Protein AF-A0A8J3FFC1-F1 (afdb_monomer_lite)

Secondary structure (DSSP, 8-state):
---HHHHHHHHHHHHHHHHHHHHTSGGGSHHHHHHHHHHHHHHHHHHHHHHHHHHHTT-

Radius of gyration: 14.5 Å; chains: 1; bounding box: 30×20×39 Å

Structure (mmCIF, N/CA/C/O backbone):
data_AF-A0A8J3FFC1-F1
#
_entry.id   AF-A0A8J3FFC1-F1
#
loop_
_atom_site.group_PDB
_atom_site.id
_atom_site.type_symbol
_atom_site.label_atom_id
_atom_site.label_alt_id
_atom_site.label_comp_id
_atom_site.label_asym_id
_atom_site.label_entity_id
_atom_site.label_seq_id
_atom_site.pdbx_PDB_ins_code
_atom_site.Cartn_x
_atom_site.Cartn_y
_atom_site.Cartn_z
_atom_site.occupancy
_atom_site.B_iso_or_equiv
_atom_site.auth_seq_id
_atom_site.auth_comp_id
_atom_site.auth_asym_id
_atom_si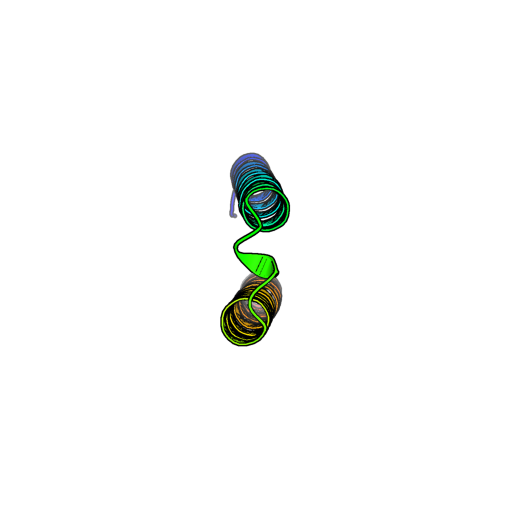te.auth_atom_id
_atom_site.pdbx_PDB_model_num
ATOM 1 N N . MET A 1 1 ? -11.887 4.092 19.038 1.00 44.81 1 MET A N 1
ATOM 2 C CA . MET A 1 1 ? -12.420 4.352 17.679 1.00 44.81 1 MET A CA 1
ATOM 3 C C . MET A 1 1 ? -11.303 4.945 16.839 1.00 44.81 1 MET A C 1
ATOM 5 O O . MET A 1 1 ? -10.728 5.924 17.279 1.00 44.81 1 MET A O 1
ATOM 9 N N . LEU A 1 2 ? -10.943 4.345 15.695 1.00 55.41 2 LEU A N 1
ATOM 10 C CA . LEU A 1 2 ? -10.300 5.152 14.648 1.00 55.41 2 LEU A CA 1
ATOM 11 C C . LEU A 1 2 ? -11.492 5.948 14.131 1.00 55.41 2 LEU A C 1
ATOM 13 O O . LEU A 1 2 ? -12.431 5.312 13.658 1.00 55.41 2 LEU A O 1
ATOM 17 N N . SER A 1 3 ? -11.553 7.255 14.387 1.00 67.06 3 SER A N 1
ATOM 18 C CA . SER A 1 3 ? -12.685 8.071 13.925 1.00 67.06 3 SER A CA 1
ATOM 19 C C . SER A 1 3 ? -12.898 7.780 12.438 1.00 67.06 3 SER A C 1
ATOM 21 O O . SER A 1 3 ? -11.912 7.588 11.733 1.00 67.06 3 SER A O 1
ATOM 23 N N . ASP A 1 4 ? -14.131 7.697 11.948 1.00 70.25 4 ASP A N 1
ATOM 24 C CA . ASP A 1 4 ? -14.455 7.337 10.556 1.00 70.25 4 ASP A CA 1
ATOM 25 C C . ASP A 1 4 ? -13.582 8.077 9.530 1.00 70.25 4 ASP A C 1
ATOM 27 O O . ASP A 1 4 ? -13.138 7.518 8.532 1.00 70.25 4 ASP A O 1
ATOM 31 N N . LYS A 1 5 ? -13.212 9.315 9.865 1.00 75.62 5 LYS A N 1
ATOM 32 C CA . LYS A 1 5 ? -12.284 10.178 9.128 1.00 75.62 5 LYS A CA 1
ATOM 33 C C . LYS A 1 5 ? -10.868 9.591 9.021 1.00 75.62 5 LYS A C 1
ATOM 35 O O . LYS A 1 5 ? -10.260 9.625 7.962 1.00 75.62 5 LYS A O 1
ATOM 40 N N . GLN A 1 6 ? -10.353 9.027 10.109 1.00 73.62 6 GLN A N 1
ATOM 41 C CA . GLN A 1 6 ? -9.042 8.387 10.208 1.00 73.62 6 GLN A CA 1
ATOM 42 C C . GLN A 1 6 ? -8.981 7.100 9.380 1.00 73.62 6 GLN A C 1
ATOM 44 O O . GLN A 1 6 ? -7.993 6.869 8.694 1.00 73.62 6 GLN A O 1
ATOM 49 N N . SER A 1 7 ? -10.044 6.288 9.400 1.00 76.38 7 SER A N 1
ATOM 50 C CA . SER A 1 7 ? -10.125 5.084 8.562 1.00 76.38 7 SER A CA 1
ATOM 51 C C . SER A 1 7 ? -10.227 5.443 7.077 1.00 76.38 7 SER A C 1
ATOM 53 O O . SER A 1 7 ? -9.605 4.789 6.246 1.00 76.38 7 SER A O 1
ATOM 55 N N . LEU A 1 8 ? -10.959 6.509 6.745 1.00 78.44 8 LEU A N 1
ATOM 56 C CA . LEU A 1 8 ? -11.128 6.997 5.375 1.00 78.44 8 LEU A CA 1
ATOM 57 C C . LEU A 1 8 ? -9.829 7.604 4.820 1.00 78.44 8 LEU A C 1
ATOM 59 O O . LEU A 1 8 ? -9.458 7.317 3.685 1.00 78.44 8 LEU A O 1
ATOM 63 N N . ILE A 1 9 ? -9.083 8.343 5.648 1.00 83.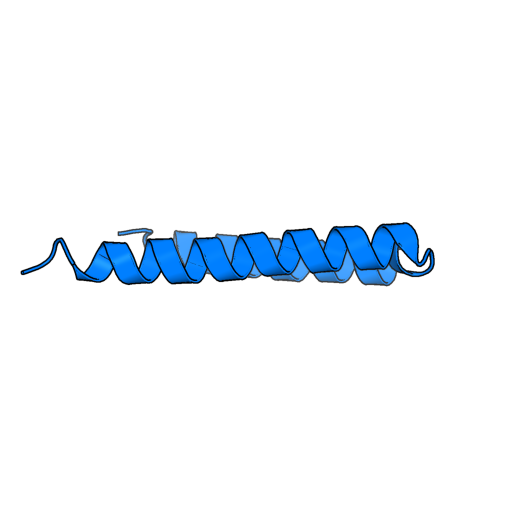50 9 ILE A N 1
ATOM 64 C CA . ILE A 1 9 ? -7.734 8.833 5.324 1.00 83.50 9 ILE A CA 1
ATOM 65 C C . ILE A 1 9 ? -6.763 7.668 5.107 1.00 83.50 9 ILE A C 1
ATOM 67 O O . ILE A 1 9 ? -6.014 7.679 4.135 1.00 83.50 9 ILE A O 1
ATOM 71 N N . LEU A 1 10 ? -6.788 6.646 5.968 1.00 77.69 10 LEU A N 1
ATOM 72 C CA . LEU A 1 10 ? -5.912 5.478 5.834 1.00 77.69 10 LEU A CA 1
ATOM 73 C C . LEU A 1 10 ? -6.212 4.686 4.553 1.00 77.69 10 LEU A C 1
ATOM 75 O O . LEU A 1 10 ? -5.295 4.252 3.862 1.00 77.69 10 LEU A O 1
ATOM 79 N N . CYS A 1 11 ? -7.497 4.541 4.220 1.00 81.06 11 CYS A N 1
ATOM 80 C CA . CYS A 1 11 ? -7.948 3.870 3.004 1.00 81.06 11 CYS A CA 1
ATOM 81 C C . CYS A 1 11 ? -7.548 4.659 1.747 1.00 81.06 11 CYS A C 1
ATOM 83 O O . CYS A 1 11 ? -7.016 4.087 0.798 1.00 81.06 11 CYS A O 1
ATOM 85 N N . GLY A 1 12 ? -7.723 5.985 1.768 1.00 83.94 12 GLY A N 1
ATOM 86 C CA . GLY A 1 12 ? -7.277 6.872 0.694 1.00 83.94 12 GLY A CA 1
ATOM 87 C C . GLY A 1 12 ? -5.760 6.836 0.493 1.00 83.94 12 GLY A C 1
ATOM 88 O O . GLY A 1 12 ? -5.295 6.725 -0.638 1.00 83.94 12 GLY A O 1
ATOM 89 N N . LEU A 1 13 ? -4.983 6.850 1.580 1.00 84.81 13 LEU A N 1
ATOM 90 C CA . LEU A 1 13 ? -3.521 6.781 1.524 1.00 84.81 13 LEU A CA 1
ATOM 91 C C . LEU A 1 13 ? -3.026 5.436 0.971 1.00 84.81 13 LEU A C 1
ATOM 93 O O . LEU A 1 13 ? -2.108 5.414 0.154 1.00 84.81 13 LEU A O 1
ATOM 97 N N . LEU A 1 14 ? -3.655 4.325 1.368 1.00 82.25 14 LEU A N 1
ATOM 98 C CA . LEU A 1 14 ? -3.369 2.999 0.813 1.00 82.25 14 LEU A CA 1
ATOM 99 C C . LEU A 1 14 ? -3.706 2.930 -0.682 1.00 82.25 14 LEU A C 1
ATOM 101 O O . LEU A 1 14 ? -2.890 2.447 -1.465 1.00 82.25 14 LEU A O 1
ATOM 105 N N . GLY A 1 15 ? -4.867 3.453 -1.087 1.00 83.06 15 GLY A N 1
ATOM 106 C CA . GLY A 1 15 ? -5.286 3.493 -2.488 1.00 83.06 15 GLY A CA 1
ATOM 107 C C . GLY A 1 15 ? -4.323 4.293 -3.363 1.00 83.06 15 GLY A C 1
ATOM 108 O O . GLY A 1 15 ? -3.871 3.793 -4.391 1.00 83.06 15 GLY A O 1
ATOM 109 N N . ILE A 1 16 ? -3.942 5.497 -2.925 1.00 86.81 16 ILE A N 1
ATOM 110 C CA . ILE A 1 16 ? -2.989 6.351 -3.647 1.00 86.81 16 ILE A CA 1
ATOM 111 C C . ILE A 1 16 ? -1.597 5.708 -3.679 1.00 86.81 16 ILE A C 1
ATOM 113 O O . ILE A 1 16 ? -0.983 5.653 -4.739 1.00 86.81 16 ILE A O 1
ATOM 117 N N . GLY A 1 17 ? -1.106 5.168 -2.560 1.00 81.62 17 GLY A N 1
ATOM 118 C CA . GLY A 1 17 ? 0.224 4.554 -2.488 1.00 81.62 17 GLY A CA 1
ATOM 119 C C . GLY A 1 17 ? 0.376 3.340 -3.406 1.00 81.62 17 GLY A C 1
ATOM 120 O O . GLY A 1 17 ? 1.377 3.212 -4.114 1.00 81.62 17 GLY A O 1
ATOM 121 N N . ILE A 1 18 ? -0.635 2.472 -3.455 1.00 79.94 18 ILE A N 1
ATOM 122 C CA . ILE A 1 18 ? -0.642 1.297 -4.338 1.00 79.94 18 ILE A CA 1
ATOM 123 C C . ILE A 1 18 ? -0.790 1.725 -5.797 1.00 79.94 18 ILE A C 1
ATOM 125 O O . ILE A 1 18 ? -0.080 1.207 -6.659 1.00 79.94 18 ILE A O 1
ATOM 129 N N . PHE A 1 19 ? -1.654 2.704 -6.075 1.00 82.69 19 PHE A N 1
ATOM 130 C CA . PHE A 1 19 ? -1.853 3.232 -7.421 1.00 82.69 19 PHE A CA 1
ATOM 131 C C . PHE A 1 19 ? -0.576 3.873 -7.975 1.00 82.69 19 PHE A C 1
ATOM 133 O O . PHE A 1 19 ? -0.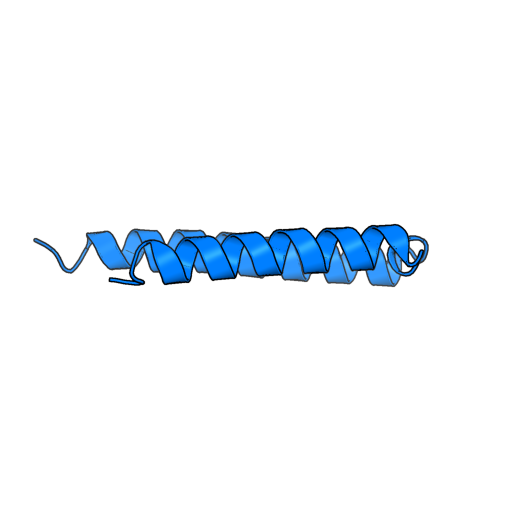130 3.514 -9.062 1.00 82.69 19 PHE A O 1
ATOM 140 N N . SER A 1 20 ? 0.079 4.746 -7.206 1.00 82.62 20 SER A N 1
ATOM 141 C CA . SER A 1 20 ? 1.343 5.371 -7.602 1.00 82.62 20 SER A CA 1
ATOM 142 C C . SER A 1 20 ? 2.460 4.347 -7.798 1.00 82.62 20 SER A C 1
ATOM 144 O O . SER A 1 20 ? 3.220 4.464 -8.754 1.00 82.62 20 SER A O 1
ATOM 146 N N . THR A 1 21 ? 2.534 3.310 -6.958 1.00 76.81 21 THR A N 1
ATOM 147 C CA . THR A 1 21 ? 3.532 2.234 -7.105 1.00 76.81 21 THR A CA 1
ATOM 148 C C . THR A 1 21 ? 3.279 1.376 -8.352 1.00 76.81 21 THR A C 1
ATOM 150 O O . THR A 1 21 ? 4.227 0.923 -8.993 1.00 76.81 21 THR A O 1
ATOM 153 N N . GLY A 1 22 ? 2.011 1.186 -8.733 1.00 72.88 22 GLY A N 1
ATOM 154 C CA . GLY A 1 22 ? 1.623 0.535 -9.986 1.00 72.88 22 GLY A CA 1
ATOM 155 C C . GLY A 1 22 ? 1.948 1.369 -11.230 1.00 72.88 22 GLY A C 1
ATOM 156 O O . GLY A 1 22 ? 2.431 0.820 -12.215 1.00 72.88 22 GLY A O 1
ATOM 157 N N . VAL A 1 23 ? 1.735 2.690 -11.177 1.00 78.81 23 VAL A N 1
ATOM 158 C CA . VAL A 1 23 ? 1.970 3.612 -12.307 1.00 78.81 23 VAL A CA 1
ATOM 159 C C . VAL A 1 23 ? 3.457 3.895 -12.540 1.00 78.81 23 VAL A C 1
ATOM 161 O O . VAL A 1 23 ? 3.873 4.019 -13.687 1.00 78.81 23 VAL A O 1
ATOM 164 N N . LEU A 1 24 ? 4.282 3.953 -11.488 1.00 77.19 24 LEU A N 1
ATOM 165 C CA . LEU A 1 24 ? 5.726 4.211 -11.609 1.00 77.19 24 LEU A CA 1
ATOM 166 C C . LEU A 1 24 ? 6.516 3.072 -12.287 1.00 77.19 24 LEU A C 1
ATOM 168 O O . LEU A 1 24 ? 7.732 3.177 -12.413 1.00 77.19 24 LEU A O 1
ATOM 172 N N . GLY A 1 25 ? 5.874 1.961 -12.670 1.00 70.81 25 GLY A N 1
ATOM 173 C CA . GLY A 1 25 ? 6.551 0.806 -13.275 1.00 70.81 25 GLY A CA 1
ATOM 174 C C . GLY A 1 25 ? 7.465 0.043 -12.308 1.00 70.81 25 GLY A C 1
ATOM 175 O O . GLY A 1 25 ? 8.050 -0.968 -12.670 1.00 70.81 25 GLY A O 1
ATOM 176 N N . VAL A 1 26 ? 7.540 0.459 -11.039 1.00 70.81 26 VAL A N 1
ATOM 177 C CA . VAL A 1 26 ? 8.282 -0.225 -9.963 1.00 70.81 26 VAL A CA 1
ATOM 178 C C . VAL A 1 26 ? 7.748 -1.651 -9.739 1.00 70.81 26 VAL A C 1
ATOM 180 O O . VAL A 1 26 ? 8.470 -2.528 -9.265 1.00 70.81 26 VAL A O 1
ATOM 183 N N . LEU A 1 27 ? 6.499 -1.896 -10.146 1.00 67.62 27 LEU A N 1
ATOM 184 C CA . LEU A 1 27 ? 5.837 -3.198 -10.142 1.00 67.62 27 LEU A CA 1
ATOM 185 C C . LEU A 1 27 ? 6.237 -4.123 -11.308 1.00 67.62 27 LEU A C 1
ATOM 187 O O . LEU A 1 27 ? 5.847 -5.289 -11.303 1.00 67.62 27 LEU A O 1
ATOM 191 N N . ASP A 1 28 ? 6.978 -3.628 -12.300 1.00 74.31 28 ASP A N 1
ATOM 192 C CA . ASP A 1 28 ? 7.403 -4.422 -13.460 1.00 74.31 28 ASP A CA 1
ATOM 193 C C . ASP A 1 28 ? 8.463 -5.467 -13.070 1.00 74.31 28 ASP A C 1
ATOM 195 O O . ASP A 1 28 ? 8.525 -6.569 -13.611 1.00 74.31 28 ASP A O 1
ATOM 199 N N . ASN A 1 29 ? 9.226 -5.181 -12.013 1.00 80.81 29 ASN A N 1
ATOM 200 C CA . ASN A 1 29 ? 10.178 -6.124 -11.455 1.00 80.81 29 ASN A CA 1
ATOM 201 C C . ASN A 1 29 ? 9.474 -7.185 -10.585 1.00 80.81 29 ASN A C 1
ATOM 203 O O . ASN A 1 29 ? 8.848 -6.867 -9.568 1.00 80.81 29 ASN A O 1
ATOM 207 N N . PHE A 1 30 ? 9.632 -8.466 -10.942 1.00 80.00 30 PHE A N 1
ATOM 208 C CA . PHE A 1 30 ? 8.969 -9.608 -10.289 1.00 80.00 30 PHE A CA 1
ATOM 209 C C . PHE A 1 30 ? 9.218 -9.672 -8.772 1.00 80.00 30 PHE A C 1
ATOM 211 O O . PHE A 1 30 ? 8.308 -9.949 -7.986 1.00 80.00 30 PHE A O 1
ATOM 218 N N . ILE A 1 31 ? 10.444 -9.355 -8.347 1.00 84.69 31 ILE A N 1
ATOM 219 C CA . ILE A 1 31 ? 10.841 -9.317 -6.932 1.00 84.69 31 ILE A CA 1
ATOM 220 C C . ILE A 1 31 ? 10.084 -8.213 -6.191 1.00 84.69 31 ILE A C 1
ATOM 222 O O . ILE A 1 31 ? 9.511 -8.453 -5.127 1.00 84.69 31 ILE A O 1
ATOM 226 N N . THR A 1 32 ? 10.022 -7.018 -6.776 1.00 82.56 32 THR A N 1
ATOM 227 C CA . THR A 1 32 ? 9.349 -5.864 -6.174 1.00 82.56 32 THR A CA 1
ATOM 228 C C . THR A 1 32 ? 7.844 -6.091 -6.081 1.00 82.56 32 THR A C 1
ATOM 230 O O . THR A 1 32 ? 7.240 -5.819 -5.046 1.00 82.56 32 THR A O 1
ATOM 233 N N . LYS A 1 33 ? 7.242 -6.677 -7.121 1.00 83.06 33 LYS A N 1
ATOM 234 C CA . LYS A 1 33 ? 5.823 -7.047 -7.147 1.00 83.06 33 LYS A CA 1
ATOM 235 C C . LYS A 1 33 ? 5.470 -8.071 -6.074 1.00 83.06 33 LYS A C 1
ATOM 237 O O . LYS A 1 33 ? 4.450 -7.930 -5.399 1.00 83.06 33 LYS A O 1
ATOM 242 N N . THR A 1 34 ? 6.329 -9.067 -5.884 1.00 86.00 34 THR A N 1
ATOM 243 C CA . THR A 1 34 ? 6.142 -10.106 -4.865 1.00 86.00 34 THR A CA 1
ATOM 244 C C . THR A 1 34 ? 6.247 -9.523 -3.458 1.00 86.00 34 THR A C 1
ATOM 246 O O . THR A 1 34 ? 5.353 -9.736 -2.642 1.00 86.00 34 THR A O 1
ATOM 249 N N . LEU A 1 35 ? 7.278 -8.716 -3.185 1.00 87.50 35 LEU A N 1
ATOM 250 C CA . LEU A 1 35 ? 7.439 -8.038 -1.895 1.00 87.50 35 LEU A CA 1
ATOM 251 C C . LEU A 1 35 ? 6.269 -7.104 -1.584 1.00 87.50 35 LEU A C 1
ATOM 253 O O . LEU A 1 35 ? 5.737 -7.143 -0.476 1.00 87.50 35 LEU A O 1
ATOM 257 N N . LEU A 1 36 ? 5.830 -6.310 -2.563 1.00 82.88 36 LEU A N 1
ATOM 258 C CA . LEU A 1 36 ? 4.696 -5.404 -2.398 1.00 82.88 36 LEU A CA 1
ATOM 259 C C . LEU A 1 36 ? 3.403 -6.172 -2.102 1.00 82.88 36 LEU A C 1
ATOM 261 O O . LEU A 1 36 ? 2.630 -5.766 -1.239 1.00 82.88 36 LEU A O 1
ATOM 265 N N . THR A 1 37 ? 3.192 -7.305 -2.774 1.00 83.50 37 THR A N 1
ATOM 266 C CA . THR A 1 37 ? 2.021 -8.166 -2.556 1.00 83.50 37 THR A CA 1
ATOM 267 C C . THR A 1 37 ? 2.029 -8.772 -1.155 1.00 83.50 37 THR A C 1
ATOM 269 O O . THR A 1 37 ? 1.007 -8.741 -0.474 1.00 83.50 37 THR A O 1
ATOM 272 N N . ILE A 1 38 ? 3.178 -9.273 -0.690 1.00 88.69 38 ILE A N 1
ATOM 273 C CA . ILE A 1 38 ? 3.325 -9.808 0.670 1.00 88.69 38 ILE A CA 1
ATOM 274 C C . ILE A 1 38 ? 3.060 -8.708 1.701 1.00 88.69 38 ILE A C 1
ATOM 276 O O . ILE A 1 38 ? 2.285 -8.916 2.632 1.00 88.69 38 ILE A O 1
ATOM 280 N N . LEU A 1 39 ? 3.652 -7.525 1.519 1.00 84.31 39 LEU A N 1
ATOM 281 C CA . LEU A 1 39 ? 3.471 -6.397 2.429 1.00 84.31 39 LEU A CA 1
ATOM 282 C C . LEU A 1 39 ? 2.005 -5.947 2.476 1.00 84.31 39 LEU A C 1
ATOM 284 O O . LEU A 1 39 ? 1.459 -5.720 3.554 1.00 84.31 39 LEU A O 1
ATOM 288 N N . PHE A 1 40 ? 1.346 -5.878 1.319 1.00 83.25 40 PHE A N 1
ATOM 289 C CA . PHE A 1 40 ? -0.073 -5.560 1.225 1.00 83.25 40 PHE A CA 1
ATOM 290 C C . PHE A 1 40 ? -0.931 -6.591 1.962 1.00 83.25 40 PHE A C 1
ATOM 292 O O . PHE A 1 40 ? -1.807 -6.219 2.739 1.00 83.25 40 PHE A O 1
ATOM 299 N N . LEU A 1 41 ? -0.643 -7.881 1.788 1.00 85.56 41 LEU A N 1
ATOM 300 C CA . LEU A 1 41 ? -1.371 -8.963 2.446 1.00 85.56 41 LEU A CA 1
ATOM 301 C C . LEU A 1 41 ? -1.189 -8.912 3.969 1.00 85.56 41 LEU A C 1
ATOM 303 O O . LEU A 1 41 ? -2.167 -9.019 4.703 1.00 85.56 41 LEU A O 1
ATOM 307 N N . VAL A 1 42 ? 0.028 -8.643 4.451 1.00 88.12 42 VAL A N 1
ATOM 308 C CA . VAL A 1 42 ? 0.311 -8.426 5.880 1.00 88.12 42 VAL A CA 1
ATOM 309 C C . VAL A 1 42 ? -0.473 -7.233 6.425 1.00 88.12 42 VAL A C 1
ATOM 311 O O . VAL A 1 42 ? -1.067 -7.338 7.497 1.00 88.12 42 VAL A O 1
ATOM 314 N N . ILE A 1 43 ? -0.528 -6.115 5.695 1.00 83.12 43 ILE A N 1
ATOM 315 C CA . ILE A 1 43 ? -1.300 -4.933 6.101 1.00 83.12 43 ILE A CA 1
ATOM 316 C C . ILE A 1 43 ? -2.795 -5.257 6.157 1.00 83.12 43 ILE A C 1
ATOM 318 O O . ILE A 1 43 ? -3.441 -4.913 7.143 1.00 83.12 43 ILE A O 1
ATOM 322 N N . VAL A 1 44 ? -3.342 -5.939 5.149 1.00 82.75 44 VAL A N 1
ATOM 323 C CA . VAL A 1 44 ? -4.759 -6.335 5.106 1.00 82.75 44 VAL A CA 1
ATOM 324 C C . VAL A 1 44 ? -5.097 -7.276 6.260 1.00 82.75 44 VAL A C 1
ATOM 326 O O . VAL A 1 44 ? -6.068 -7.036 6.974 1.00 82.75 44 VAL A O 1
ATOM 329 N N . VAL A 1 45 ? -4.280 -8.304 6.500 1.00 85.62 45 VAL A N 1
ATOM 330 C CA . VAL A 1 45 ? -4.468 -9.237 7.620 1.00 85.62 45 VAL A CA 1
ATOM 331 C C . VAL A 1 45 ? -4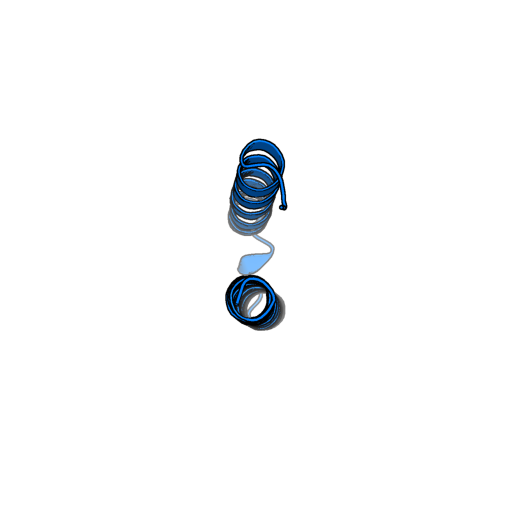.388 -8.498 8.954 1.00 85.62 45 VAL A C 1
ATOM 333 O O . VAL A 1 45 ? -5.265 -8.667 9.797 1.00 85.62 45 VAL A O 1
ATOM 336 N N . ASN A 1 46 ? -3.394 -7.629 9.139 1.00 82.81 46 ASN A N 1
ATOM 337 C CA . ASN A 1 46 ? -3.243 -6.843 10.361 1.00 82.81 46 ASN A CA 1
ATOM 338 C C . ASN A 1 46 ? -4.429 -5.88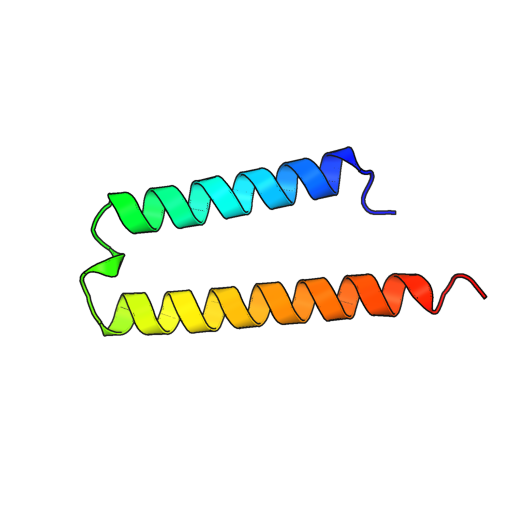7 10.574 1.00 82.81 46 ASN A C 1
ATOM 340 O O . ASN A 1 46 ? -4.939 -5.765 11.684 1.00 82.81 46 ASN A O 1
ATOM 344 N N . LEU A 1 47 ? -4.923 -5.254 9.507 1.00 79.31 47 LEU A N 1
ATOM 345 C CA . LEU A 1 47 ? -6.103 -4.395 9.544 1.00 79.31 47 LEU A CA 1
ATOM 346 C C . LEU A 1 47 ? -7.352 -5.189 9.950 1.00 79.31 47 LEU A C 1
ATOM 348 O O . LEU A 1 47 ? -8.101 -4.744 10.817 1.00 79.31 47 LEU A O 1
ATOM 352 N N . ILE A 1 48 ? -7.565 -6.374 9.369 1.00 80.88 48 ILE A N 1
ATOM 353 C CA . ILE A 1 48 ? -8.691 -7.255 9.706 1.00 80.88 48 ILE A CA 1
ATOM 354 C C . ILE A 1 48 ? -8.591 -7.711 11.165 1.00 80.88 48 ILE A C 1
ATOM 356 O O . ILE A 1 48 ? -9.565 -7.583 11.904 1.00 80.88 48 ILE A O 1
ATOM 360 N N . VAL A 1 49 ? -7.419 -8.166 11.616 1.00 79.44 49 VAL A N 1
ATOM 361 C CA . VAL A 1 49 ? -7.186 -8.615 12.999 1.00 79.44 49 VAL A CA 1
ATOM 362 C C . VAL A 1 49 ? -7.392 -7.479 13.997 1.00 79.44 49 VAL A C 1
ATOM 364 O O . VAL A 1 49 ? -8.090 -7.664 14.993 1.00 79.44 49 VAL A O 1
ATOM 367 N N . VAL A 1 50 ? -6.843 -6.286 13.746 1.00 75.00 50 VAL A N 1
ATOM 368 C CA . VAL A 1 50 ? -7.002 -5.140 14.655 1.00 75.00 50 VAL A CA 1
ATOM 369 C C . VAL A 1 50 ? -8.452 -4.658 14.699 1.00 75.00 50 VAL A C 1
ATOM 371 O O . VAL A 1 50 ? -8.939 -4.250 15.754 1.00 75.00 50 VAL A O 1
ATOM 374 N N . ASN A 1 51 ? -9.163 -4.727 13.571 1.00 66.38 51 ASN A N 1
ATOM 375 C CA . ASN A 1 51 ? -10.574 -4.374 13.497 1.00 66.38 51 ASN A CA 1
ATOM 376 C C . ASN A 1 51 ? -11.459 -5.436 14.173 1.00 66.38 51 ASN A C 1
ATOM 378 O O . ASN A 1 51 ? -12.456 -5.080 14.795 1.00 66.38 51 ASN A O 1
ATOM 382 N N . SER A 1 52 ? -11.071 -6.715 14.121 1.00 60.56 52 SER A N 1
ATOM 383 C CA . SER A 1 52 ? -11.749 -7.813 14.819 1.00 60.56 52 SER A CA 1
ATOM 384 C C . SER A 1 52 ? -11.522 -7.748 16.334 1.00 60.56 52 SER A C 1
ATOM 386 O O . SER A 1 52 ? -12.482 -7.797 17.094 1.00 60.56 52 SER A O 1
ATOM 388 N N . ARG A 1 53 ? -10.288 -7.493 16.794 1.00 56.91 53 ARG A N 1
ATOM 389 C CA . ARG A 1 53 ? -9.968 -7.288 18.223 1.00 56.91 53 ARG A CA 1
ATOM 390 C C . ARG A 1 53 ? -10.643 -6.056 18.825 1.00 56.91 53 ARG A C 1
ATOM 392 O O . ARG A 1 53 ? -10.936 -6.029 20.013 1.00 56.91 53 ARG A O 1
ATOM 399 N N . LYS A 1 54 ? -10.932 -5.033 18.015 1.00 54.25 54 LYS A N 1
ATOM 400 C CA . LYS A 1 54 ? -11.709 -3.861 18.453 1.00 54.25 54 LYS A CA 1
ATOM 401 C C . LYS A 1 54 ? -13.165 -4.183 18.794 1.00 54.25 54 LYS A C 1
ATOM 403 O O . LYS A 1 54 ? -13.795 -3.364 19.459 1.00 54.25 54 LYS A O 1
ATOM 408 N N . LYS A 1 55 ? -13.696 -5.319 18.328 1.00 51.97 55 LYS A N 1
ATOM 409 C CA . LYS A 1 55 ? -15.059 -5.766 18.640 1.00 51.97 55 LYS A CA 1
ATOM 410 C C . LYS A 1 55 ? -15.141 -6.516 19.973 1.00 51.97 55 LYS A C 1
ATOM 412 O O . LYS A 1 55 ? -16.169 -6.428 20.619 1.00 51.97 55 LYS A O 1
ATOM 417 N N . GLU A 1 56 ? -14.053 -7.150 20.409 1.00 52.62 56 GLU A N 1
ATOM 418 C CA . GLU A 1 56 ? -14.011 -7.979 21.627 1.00 52.62 56 GLU A CA 1
ATOM 419 C C . GLU A 1 56 ? -13.888 -7.174 22.938 1.00 52.62 56 GLU A C 1
ATOM 421 O O . GLU A 1 56 ? -14.127 -7.699 24.013 1.00 52.62 56 GLU A O 1
ATOM 426 N N . HIS A 1 57 ? -13.538 -5.883 22.875 1.00 44.09 57 HIS A N 1
ATOM 427 C CA . HIS A 1 57 ? -13.451 -5.001 24.056 1.00 44.09 57 HIS A CA 1
ATOM 428 C C . HIS A 1 57 ? -14.700 -4.113 24.238 1.00 44.09 57 HIS A C 1
ATOM 430 O O . HIS A 1 57 ? -14.631 -3.025 24.811 1.00 44.09 57 HIS A O 1
ATOM 436 N N . LYS A 1 58 ? -15.830 -4.523 23.658 1.00 41.22 58 LYS A N 1
ATOM 437 C CA . LYS A 1 58 ? -17.133 -3.851 23.775 1.00 41.22 58 LYS A CA 1
ATOM 438 C C . LYS A 1 58 ? -18.245 -4.797 24.253 1.00 41.22 58 LYS A C 1
ATOM 440 O O . LYS A 1 58 ? -19.413 -4.471 24.053 1.00 41.22 58 LYS A O 1
ATOM 445 N N . GLU A 1 59 ? -17.885 -5.926 24.858 1.00 38.22 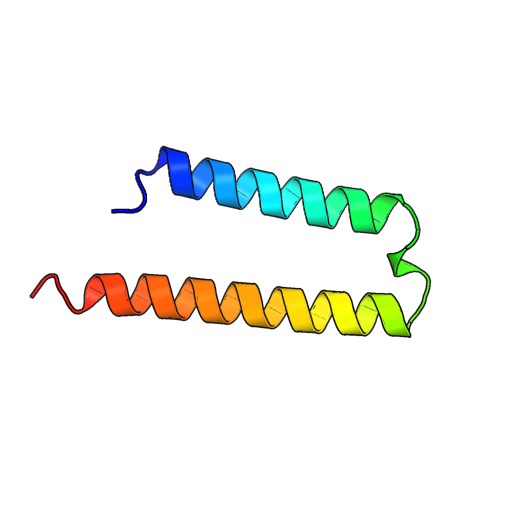59 GLU A N 1
ATOM 446 C CA . GLU A 1 59 ? -18.792 -6.699 25.719 1.00 38.22 59 GLU A CA 1
ATOM 447 C C . GLU A 1 59 ? -18.465 -6.427 27.187 1.00 38.22 59 GLU A C 1
ATOM 449 O O . GLU A 1 59 ? -17.256 -6.393 27.519 1.00 38.22 59 GLU A O 1
#

Organism: NCBI:txid288019

Foldseek 3Di:
DCPPVNVVVVVVVVVVVVVVCVVVCVCVDVVSVVVVVVVVVVVVVVVVVVVVVVVVVPD

pLDDT: mean 74.86, std 12.66, range [38.22, 88.69]

Sequence (59 aa):
MLSDKQSLILCGLLGIGIFSTGVLGVLDNFITKTLLTILFLVIVVNLIVVNSRKKEHKE